Protein AF-A0A9W8QZT2-F1 (afdb_monomer_lite)

Organism: NCBI:txid195108

Foldseek 3Di:
DDDDDQVQQVVQVVCCVVVVDHSQVCCVVQPCVLLVQPFKGLAHDPVCVVVDDFDWDQDPVRDIDTDQDPLVLSVPQDDDPRHDHDGRVDRIDGDPVSVVQVVVCLVVLQARPVNRDRSHHNVRSVVVVDDD

pLDDT: mean 91.74, std 9.32, range [50.22, 98.44]

Structure (mmCIF, N/CA/C/O backbone):
data_AF-A0A9W8QZT2-F1
#
_entry.id   AF-A0A9W8QZT2-F1
#
loop_
_atom_site.group_PDB
_atom_site.id
_atom_site.type_symbol
_atom_site.label_atom_id
_atom_site.label_alt_id
_atom_site.label_comp_id
_atom_site.label_asym_id
_atom_site.label_entity_id
_atom_site.label_seq_id
_atom_site.pdbx_PDB_ins_code
_atom_site.Cartn_x
_atom_site.Cartn_y
_atom_site.Cartn_z
_atom_site.occupancy
_atom_site.B_iso_or_equiv
_atom_site.auth_seq_id
_atom_site.auth_comp_id
_atom_site.auth_asym_id
_atom_site.auth_atom_id
_atom_site.pdbx_PDB_model_num
ATOM 1 N N . MET A 1 1 ? -3.768 -29.218 1.691 1.00 79.50 1 MET A N 1
ATOM 2 C CA . MET A 1 1 ? -2.465 -28.718 1.198 1.00 79.50 1 MET A CA 1
ATOM 3 C C . MET A 1 1 ? -2.634 -27.250 0.845 1.00 79.50 1 MET A C 1
ATOM 5 O O . MET A 1 1 ? -3.655 -26.915 0.261 1.00 79.50 1 MET A O 1
ATOM 9 N N . PHE A 1 2 ? -1.705 -26.385 1.249 1.00 90.31 2 PHE A N 1
ATOM 10 C CA . PHE A 1 2 ? -1.722 -24.957 0.911 1.00 90.31 2 PHE A CA 1
ATOM 11 C C . PHE A 1 2 ? -0.947 -24.707 -0.391 1.00 90.31 2 PHE A C 1
ATOM 13 O O . PHE A 1 2 ? 0.040 -25.395 -0.641 1.00 90.31 2 PHE A O 1
ATOM 20 N N . GLN A 1 3 ? -1.367 -23.715 -1.182 1.00 93.25 3 GLN A N 1
ATOM 21 C CA . GLN A 1 3 ? -0.682 -23.286 -2.402 1.00 93.25 3 GLN A CA 1
ATOM 22 C C . GLN A 1 3 ? -0.689 -21.755 -2.497 1.00 93.25 3 GLN A C 1
ATOM 24 O O . GLN A 1 3 ? -1.746 -21.130 -2.412 1.00 93.25 3 GLN A O 1
ATOM 29 N N . TYR A 1 4 ? 0.484 -21.153 -2.710 1.00 94.69 4 TYR A N 1
ATOM 30 C CA . TYR A 1 4 ? 0.592 -19.729 -3.035 1.00 94.69 4 TYR A CA 1
ATOM 31 C C . TYR A 1 4 ? 0.096 -19.469 -4.466 1.00 94.69 4 TYR A C 1
ATOM 33 O O . TYR A 1 4 ? 0.387 -20.258 -5.372 1.00 94.69 4 TYR A O 1
ATOM 41 N N . GLY A 1 5 ? -0.638 -18.374 -4.679 1.00 94.69 5 GLY A N 1
ATOM 42 C CA . GLY A 1 5 ? -1.217 -18.041 -5.981 1.00 94.69 5 GLY A CA 1
ATOM 43 C C . GLY A 1 5 ? -1.971 -16.710 -6.002 1.00 94.69 5 GLY A C 1
ATOM 44 O O . GLY A 1 5 ? -1.829 -15.884 -5.105 1.00 94.69 5 GLY A O 1
ATOM 45 N N . ILE A 1 6 ? -2.808 -16.527 -7.025 1.00 95.81 6 ILE A N 1
ATOM 46 C CA . ILE A 1 6 ? -3.511 -15.269 -7.355 1.00 95.81 6 ILE A CA 1
ATOM 47 C C . ILE A 1 6 ? -4.731 -14.963 -6.468 1.00 95.81 6 ILE A C 1
ATOM 49 O O . ILE A 1 6 ? -5.574 -14.136 -6.810 1.00 95.81 6 ILE A O 1
ATOM 53 N N . SER A 1 7 ? -4.891 -15.661 -5.342 1.00 96.56 7 SER A N 1
ATOM 54 C CA . SER A 1 7 ? -6.074 -15.523 -4.482 1.00 96.56 7 SER A CA 1
ATOM 55 C C . SER A 1 7 ? -6.240 -14.101 -3.946 1.00 96.56 7 SER A C 1
ATOM 57 O O . SER A 1 7 ? -7.364 -13.613 -3.847 1.00 96.56 7 SER A O 1
ATOM 59 N N . MET A 1 8 ? -5.136 -13.405 -3.667 1.00 96.81 8 MET A N 1
ATOM 60 C CA . MET A 1 8 ? -5.173 -12.016 -3.205 1.00 96.81 8 MET A CA 1
ATOM 61 C C . MET A 1 8 ? -5.706 -11.047 -4.264 1.00 96.81 8 MET A C 1
ATOM 63 O O . MET A 1 8 ? -6.361 -10.071 -3.910 1.00 96.81 8 MET A O 1
ATOM 67 N N . ASP A 1 9 ? -5.516 -11.325 -5.554 1.00 96.38 9 ASP A N 1
ATOM 68 C CA . ASP A 1 9 ? -6.080 -10.487 -6.619 1.00 96.38 9 ASP A CA 1
ATOM 69 C C . ASP A 1 9 ? -7.603 -10.617 -6.676 1.00 96.38 9 ASP A C 1
ATOM 71 O O . ASP A 1 9 ? -8.308 -9.620 -6.823 1.00 96.38 9 ASP A O 1
ATOM 75 N N . TRP A 1 10 ? -8.127 -11.823 -6.435 1.00 97.56 10 TRP A N 1
ATOM 76 C CA . TRP A 1 10 ? -9.565 -12.039 -6.266 1.00 97.56 10 TRP A CA 1
ATOM 77 C C . TRP A 1 10 ? -10.119 -11.340 -5.024 1.00 97.56 10 TRP A C 1
ATOM 79 O O . TRP A 1 10 ? -11.223 -10.799 -5.083 1.00 97.56 10 TRP A O 1
ATOM 89 N N . VAL A 1 11 ? -9.361 -11.287 -3.922 1.00 97.75 11 VAL A N 1
ATOM 90 C CA . VAL A 1 11 ? -9.720 -10.457 -2.758 1.00 97.75 11 VAL A CA 1
ATOM 91 C C . VAL A 1 11 ? -9.802 -8.980 -3.146 1.00 97.75 11 VAL A C 1
ATOM 93 O O . VAL A 1 11 ? -10.765 -8.318 -2.768 1.00 97.75 11 VAL A O 1
ATOM 96 N N . GLY A 1 12 ? -8.869 -8.485 -3.964 1.00 97.31 12 GLY A N 1
ATOM 97 C CA . GLY A 1 12 ? -8.939 -7.140 -4.543 1.00 97.31 12 GLY A CA 1
ATOM 98 C C . GLY A 1 12 ? -10.244 -6.898 -5.308 1.00 97.31 12 GLY A C 1
ATOM 99 O O . GLY A 1 12 ? -10.969 -5.956 -5.001 1.00 97.31 12 GLY A O 1
ATOM 100 N N . VAL A 1 13 ? -10.613 -7.804 -6.219 1.00 97.00 13 VAL A N 1
ATOM 101 C CA . VAL A 1 13 ? -11.880 -7.719 -6.974 1.00 97.00 13 VAL A CA 1
ATOM 102 C C . VAL A 1 13 ? -13.102 -7.733 -6.048 1.00 97.00 13 VAL A C 1
ATOM 104 O O . VAL A 1 13 ? -14.081 -7.026 -6.294 1.00 97.00 13 VAL A O 1
ATOM 107 N N . MET A 1 14 ? -13.079 -8.527 -4.973 1.00 98.25 14 MET A N 1
ATOM 108 C CA . MET A 1 14 ? -14.165 -8.534 -3.987 1.00 98.25 14 MET A CA 1
ATOM 109 C C . MET A 1 14 ? -14.294 -7.184 -3.275 1.00 98.25 14 MET A C 1
ATOM 111 O O . MET A 1 14 ? -15.412 -6.693 -3.126 1.00 98.25 14 MET A O 1
ATOM 115 N N . ILE A 1 15 ? -13.176 -6.560 -2.892 1.00 98.06 15 ILE A N 1
ATOM 116 C CA . ILE A 1 15 ? -13.167 -5.215 -2.295 1.00 98.06 15 ILE A CA 1
ATOM 117 C C . ILE A 1 15 ? -13.797 -4.206 -3.255 1.00 98.06 15 ILE A C 1
ATOM 119 O O . ILE A 1 15 ? -14.666 -3.436 -2.842 1.00 98.06 15 ILE A O 1
ATOM 123 N N . GLU A 1 16 ? -13.416 -4.229 -4.532 1.00 97.19 16 GLU A N 1
ATOM 124 C CA . GLU A 1 16 ? -13.965 -3.307 -5.531 1.00 97.19 16 GLU A CA 1
ATOM 125 C C . GLU A 1 16 ? -15.480 -3.472 -5.680 1.00 97.19 16 GLU A C 1
ATOM 127 O O . GLU A 1 16 ? -16.230 -2.499 -5.617 1.00 97.19 16 GLU A O 1
ATOM 132 N N . ARG A 1 17 ? -15.955 -4.718 -5.794 1.00 97.75 17 ARG A N 1
ATOM 133 C CA . ARG A 1 17 ? -17.386 -5.013 -5.957 1.00 97.75 17 ARG A CA 1
ATOM 134 C C . ARG A 1 17 ? -18.223 -4.635 -4.743 1.00 97.75 17 ARG A C 1
ATOM 136 O O . ARG A 1 17 ? -19.320 -4.116 -4.914 1.00 97.75 17 ARG A O 1
ATOM 143 N N . VAL A 1 18 ? -17.734 -4.911 -3.536 1.00 98.44 18 VAL A N 1
ATOM 144 C CA . VAL A 1 18 ? -18.477 -4.625 -2.299 1.00 98.44 18 VAL A CA 1
ATOM 145 C C . VAL A 1 18 ? -18.468 -3.131 -1.981 1.00 98.44 18 VAL A C 1
ATOM 147 O O . VAL A 1 18 ? -19.458 -2.607 -1.480 1.00 98.44 18 VAL A O 1
ATOM 150 N N . SER A 1 19 ? -17.369 -2.433 -2.271 1.00 97.94 19 SER A N 1
ATOM 151 C CA . SER A 1 19 ? -17.236 -1.007 -1.954 1.00 97.94 19 SER A CA 1
ATOM 152 C C . SER A 1 19 ? -17.739 -0.063 -3.047 1.00 97.94 19 SER A C 1
ATOM 154 O O . SER A 1 19 ? -17.963 1.114 -2.763 1.00 97.94 19 SER A O 1
ATOM 156 N N . GLY A 1 20 ? -17.873 -0.540 -4.289 1.00 97.31 20 GLY A N 1
ATOM 157 C CA . GLY A 1 20 ? -18.178 0.292 -5.456 1.00 97.31 20 GLY A CA 1
ATOM 158 C C . GLY A 1 20 ? -17.052 1.258 -5.847 1.00 97.31 20 GLY A C 1
ATOM 159 O O . GLY A 1 20 ? -17.282 2.164 -6.643 1.00 97.31 20 GLY A O 1
ATOM 160 N N . LYS A 1 21 ? -15.852 1.098 -5.275 1.00 96.19 21 LYS A N 1
ATOM 161 C CA . LYS A 1 21 ? -14.667 1.929 -5.531 1.00 96.19 21 LYS A CA 1
ATOM 162 C C . LYS A 1 21 ? -13.610 1.110 -6.258 1.00 96.19 21 LYS A C 1
ATOM 164 O O . LYS A 1 21 ? -13.535 -0.100 -6.064 1.00 96.19 21 LYS A O 1
ATOM 169 N N . SER A 1 22 ? -12.753 1.769 -7.035 1.00 94.06 22 SER A N 1
ATOM 170 C CA . SER A 1 22 ? -11.538 1.108 -7.527 1.00 94.06 22 SER A CA 1
ATOM 171 C C . SER A 1 22 ? -10.625 0.713 -6.360 1.00 94.06 22 SER A C 1
ATOM 173 O O . SER A 1 22 ? -10.661 1.335 -5.292 1.00 94.06 22 SER A O 1
ATOM 175 N N . LEU A 1 23 ? -9.776 -0.299 -6.550 1.00 95.12 23 LEU A N 1
ATOM 176 C CA . LEU A 1 23 ? -8.863 -0.749 -5.495 1.00 95.12 23 LEU A CA 1
ATOM 177 C C . LEU A 1 23 ? -7.884 0.362 -5.071 1.00 95.12 23 LEU A C 1
ATOM 179 O O . LEU A 1 23 ? -7.620 0.520 -3.879 1.00 95.12 23 LEU A O 1
ATOM 183 N N . ASP A 1 24 ? -7.422 1.175 -6.030 1.00 93.19 24 ASP A N 1
ATOM 184 C CA . ASP A 1 24 ? -6.615 2.386 -5.808 1.00 93.19 24 ASP A CA 1
ATOM 185 C C . ASP A 1 24 ? -7.318 3.361 -4.852 1.00 93.19 24 ASP A C 1
ATOM 187 O O . ASP A 1 24 ? -6.785 3.724 -3.802 1.00 93.19 24 ASP A O 1
ATOM 191 N N . GLU A 1 25 ? -8.567 3.724 -5.152 1.00 95.06 25 GLU A N 1
ATOM 192 C CA . GLU A 1 25 ? -9.358 4.627 -4.312 1.00 95.06 25 GLU A CA 1
ATOM 193 C C . GLU A 1 25 ? -9.676 4.028 -2.945 1.00 95.06 25 GLU A C 1
ATOM 195 O O . GLU A 1 25 ? -9.675 4.746 -1.941 1.00 95.06 25 GLU A O 1
ATOM 200 N N . TYR A 1 26 ? -9.968 2.729 -2.877 1.00 97.38 26 TYR A N 1
ATOM 201 C CA . TYR A 1 26 ? -10.243 2.076 -1.607 1.00 97.38 26 TYR A CA 1
ATOM 202 C C . TYR A 1 26 ? -9.001 2.093 -0.714 1.00 97.38 26 TYR A C 1
ATOM 204 O O . TYR A 1 26 ? -9.094 2.503 0.442 1.00 97.38 26 TYR A O 1
ATOM 212 N N . PHE A 1 27 ? -7.839 1.696 -1.236 1.00 97.00 27 PHE A N 1
ATOM 213 C CA . PHE A 1 27 ? -6.599 1.640 -0.461 1.00 97.00 27 PHE A CA 1
ATOM 214 C C . PHE A 1 27 ? -6.148 3.043 -0.054 1.00 97.00 27 PHE A C 1
ATOM 216 O O . PHE A 1 27 ? -5.802 3.265 1.107 1.00 97.00 27 PHE A O 1
ATOM 223 N N . LYS A 1 28 ? -6.244 4.017 -0.966 1.00 96.19 28 LYS A N 1
ATOM 224 C CA . LYS A 1 28 ? -5.930 5.416 -0.672 1.00 96.19 28 LYS A CA 1
ATOM 225 C C . LYS A 1 28 ? -6.771 5.955 0.484 1.00 96.19 28 LYS A C 1
ATOM 227 O O . LYS A 1 28 ? -6.205 6.461 1.447 1.00 96.19 28 LYS A O 1
ATOM 232 N N . ASN A 1 29 ? -8.093 5.810 0.414 1.00 97.38 29 ASN A N 1
ATOM 233 C CA . ASN A 1 29 ? -9.005 6.417 1.386 1.00 97.38 29 ASN A CA 1
ATOM 234 C C . ASN A 1 29 ? -9.051 5.669 2.723 1.00 97.38 29 ASN A C 1
ATOM 236 O O . ASN A 1 29 ? -9.241 6.291 3.764 1.00 97.38 29 ASN A O 1
ATOM 240 N N . ASN A 1 30 ? -8.919 4.340 2.701 1.00 97.19 30 ASN A N 1
ATOM 241 C CA . ASN A 1 30 ? -9.150 3.512 3.885 1.00 97.19 30 ASN A CA 1
ATOM 242 C C . ASN A 1 30 ? -7.868 2.992 4.532 1.00 97.19 30 ASN A C 1
ATOM 244 O O . ASN A 1 30 ? -7.963 2.433 5.613 1.00 97.19 30 ASN A O 1
ATOM 248 N N . VAL A 1 31 ? -6.698 3.128 3.897 1.00 96.50 31 VAL A N 1
ATOM 249 C CA . VAL A 1 31 ? -5.424 2.626 4.440 1.00 96.50 31 VAL A CA 1
ATOM 250 C C . VAL A 1 31 ? -4.349 3.703 4.381 1.00 96.50 31 VAL A C 1
ATOM 252 O O . VAL A 1 31 ? -3.824 4.100 5.415 1.00 96.50 31 VAL A O 1
ATOM 255 N N . PHE A 1 32 ? -4.028 4.218 3.195 1.00 96.69 32 PHE A N 1
ATOM 256 C CA . PHE A 1 32 ? -2.844 5.061 3.028 1.00 96.69 32 PHE A CA 1
ATOM 257 C C . PHE A 1 32 ? -3.024 6.463 3.614 1.00 96.69 32 PHE A C 1
ATOM 259 O O . PHE A 1 32 ? -2.200 6.893 4.417 1.00 96.69 32 PHE A O 1
ATOM 266 N N . GLN A 1 33 ? -4.110 7.167 3.279 1.00 96.44 33 GLN A N 1
ATOM 267 C CA . GLN A 1 33 ? -4.367 8.512 3.804 1.00 96.44 33 GLN A CA 1
ATOM 268 C C . GLN A 1 33 ? -4.572 8.545 5.324 1.00 96.44 33 GLN A C 1
ATOM 270 O O . GLN A 1 33 ? -3.938 9.391 5.954 1.00 96.44 33 GLN A O 1
ATOM 275 N N . PRO A 1 34 ? -5.364 7.643 5.946 1.00 96.50 34 PRO A N 1
ATOM 276 C CA . PRO A 1 34 ? -5.500 7.619 7.404 1.00 96.50 34 PRO A CA 1
ATOM 277 C C . PRO A 1 34 ? -4.162 7.442 8.126 1.00 96.50 34 PRO A C 1
ATOM 279 O O . PRO A 1 34 ? -3.955 8.004 9.196 1.00 96.50 34 PRO A O 1
ATOM 282 N N . LEU A 1 35 ? -3.233 6.698 7.524 1.00 96.69 35 LEU A N 1
ATOM 283 C CA . LEU A 1 35 ? -1.896 6.490 8.070 1.00 96.69 35 LEU A CA 1
ATOM 284 C C . LEU A 1 35 ? -0.891 7.562 7.634 1.00 96.69 35 LEU A C 1
ATOM 286 O O . LEU A 1 35 ? 0.259 7.523 8.060 1.00 96.69 35 LEU A O 1
ATOM 290 N N . GLY A 1 36 ? -1.273 8.524 6.792 1.00 95.12 36 GLY A N 1
ATOM 291 C CA . GLY A 1 36 ? -0.358 9.517 6.226 1.00 95.12 36 GLY A CA 1
ATOM 292 C C . GLY A 1 36 ? 0.758 8.899 5.373 1.00 95.12 36 GLY A C 1
ATOM 293 O O . GLY A 1 36 ? 1.891 9.374 5.408 1.00 95.12 36 GLY A O 1
ATOM 294 N N . MET A 1 37 ? 0.470 7.801 4.673 1.00 95.81 37 MET A N 1
ATOM 295 C CA . MET A 1 37 ? 1.375 7.130 3.736 1.00 95.81 37 MET A CA 1
ATOM 296 C C . MET A 1 37 ? 1.210 7.741 2.340 1.00 95.81 37 MET A C 1
ATOM 298 O O . MET A 1 37 ? 0.443 7.250 1.516 1.00 95.81 37 MET A O 1
ATOM 302 N N . ASN A 1 38 ? 1.890 8.858 2.086 1.00 94.06 38 ASN A N 1
ATOM 303 C CA . ASN A 1 38 ? 1.672 9.659 0.877 1.00 94.06 38 ASN A CA 1
ATOM 304 C C . ASN A 1 38 ? 2.472 9.167 -0.334 1.00 94.06 38 ASN A C 1
ATOM 306 O O . ASN A 1 38 ? 2.204 9.593 -1.456 1.00 94.06 38 ASN A O 1
ATOM 310 N N . SER A 1 39 ? 3.466 8.300 -0.123 1.00 94.88 39 SER A N 1
ATOM 311 C CA . SER A 1 39 ? 4.266 7.738 -1.213 1.00 94.88 39 SER A CA 1
ATOM 312 C C . SER A 1 39 ? 3.677 6.457 -1.797 1.00 94.88 39 SER A C 1
ATOM 314 O O . SER A 1 39 ? 4.065 6.077 -2.903 1.00 94.88 39 SER A O 1
ATOM 316 N N . VAL A 1 40 ? 2.779 5.780 -1.068 1.00 95.56 40 VAL A N 1
ATOM 317 C CA . VAL A 1 40 ? 2.235 4.490 -1.502 1.00 95.56 40 VAL A CA 1
ATOM 318 C C . VAL A 1 40 ? 1.122 4.676 -2.528 1.00 95.56 40 VAL A C 1
ATOM 320 O O . VAL A 1 40 ? 0.124 5.344 -2.268 1.00 95.56 40 VAL A O 1
ATOM 323 N N . THR A 1 41 ? 1.298 4.086 -3.711 1.00 93.00 41 THR A N 1
ATOM 324 C CA . THR A 1 41 ? 0.375 4.246 -4.844 1.00 93.00 41 THR A CA 1
ATOM 325 C C . THR A 1 41 ? 0.518 3.106 -5.852 1.00 93.00 41 THR A C 1
ATOM 327 O O . THR A 1 41 ? 1.600 2.541 -6.011 1.00 93.00 41 THR A O 1
ATOM 330 N N . PHE A 1 42 ? -0.553 2.798 -6.586 1.00 92.88 42 PHE A N 1
ATOM 331 C CA . PHE A 1 42 ? -0.487 1.951 -7.785 1.00 92.88 42 PHE A CA 1
ATOM 3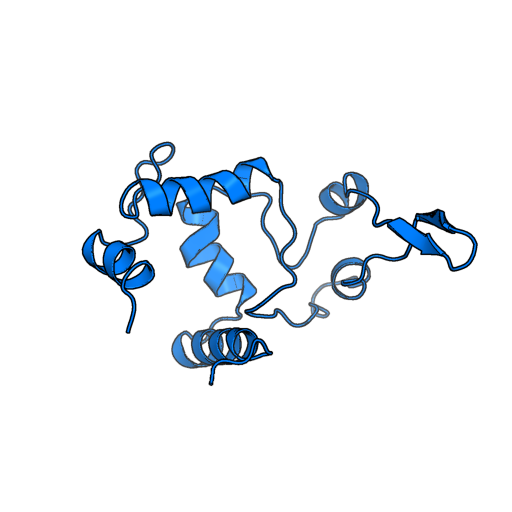32 C C . PHE A 1 42 ? -0.005 2.719 -9.025 1.00 92.88 42 PHE A C 1
ATOM 334 O O . PHE A 1 42 ? 0.426 2.118 -10.007 1.00 92.88 42 PHE A O 1
ATOM 341 N N . HIS A 1 43 ? -0.061 4.052 -8.984 1.00 91.06 43 HIS A N 1
ATOM 342 C CA . HIS A 1 43 ? 0.244 4.949 -10.096 1.00 91.06 43 HIS A CA 1
ATOM 343 C C . HIS A 1 43 ? 1.258 6.009 -9.641 1.00 91.06 43 HIS A C 1
ATOM 345 O O . HIS A 1 43 ? 0.858 7.052 -9.114 1.00 91.06 43 HIS A O 1
ATOM 351 N N . PRO A 1 44 ? 2.572 5.743 -9.764 1.00 91.19 44 PRO A N 1
ATOM 352 C CA . PRO A 1 44 ? 3.601 6.679 -9.322 1.00 91.19 44 PRO A CA 1
ATOM 353 C C . PRO A 1 44 ? 3.622 7.944 -10.193 1.00 91.19 44 PRO A C 1
ATOM 355 O O . PRO A 1 44 ? 3.455 7.871 -11.411 1.00 91.19 44 PRO A O 1
ATOM 358 N N . SER A 1 45 ? 3.859 9.100 -9.564 1.00 90.19 45 SER A N 1
ATOM 359 C CA . SER A 1 45 ? 4.086 10.379 -10.252 1.00 90.19 45 SER A CA 1
ATOM 360 C C . SER A 1 45 ? 5.422 10.388 -11.002 1.00 90.19 45 SER A C 1
ATOM 362 O O . SER A 1 45 ? 6.297 9.570 -10.722 1.00 90.19 45 SER A O 1
ATOM 364 N N . GLU A 1 46 ? 5.628 11.346 -11.909 1.00 90.06 46 GLU A N 1
ATOM 365 C CA . GLU A 1 46 ? 6.915 11.504 -12.608 1.00 90.06 46 GLU A CA 1
ATOM 366 C C . GLU A 1 46 ? 8.088 11.716 -11.634 1.00 90.06 46 GLU A C 1
ATOM 368 O O . GLU A 1 46 ? 9.157 11.140 -11.818 1.00 90.06 46 GLU A O 1
ATOM 373 N N . GLU A 1 47 ? 7.875 12.450 -10.538 1.00 91.88 47 GLU A N 1
ATOM 374 C CA . GLU A 1 47 ? 8.876 12.610 -9.476 1.00 91.88 47 GLU A CA 1
ATOM 375 C C . GLU A 1 47 ? 9.209 11.272 -8.793 1.00 91.88 47 GLU A C 1
ATOM 377 O O . GLU A 1 47 ? 10.379 10.958 -8.559 1.00 91.88 47 GLU A O 1
ATOM 382 N N . ALA A 1 48 ? 8.196 10.450 -8.497 1.00 92.56 48 ALA A N 1
ATOM 383 C CA . ALA A 1 48 ? 8.406 9.129 -7.912 1.00 92.56 48 ALA A CA 1
ATOM 384 C C . ALA A 1 48 ? 9.116 8.180 -8.892 1.00 92.56 48 ALA A C 1
ATOM 386 O O . ALA A 1 48 ? 9.974 7.407 -8.471 1.00 92.56 48 ALA A O 1
ATOM 387 N N . LYS A 1 49 ? 8.805 8.266 -10.195 1.00 91.56 49 LYS A N 1
ATOM 388 C CA . LYS A 1 49 ? 9.500 7.522 -11.258 1.00 91.56 49 LYS A CA 1
ATOM 389 C C . LYS A 1 49 ? 10.973 7.931 -11.354 1.00 91.56 49 LYS A C 1
ATOM 391 O O . LYS A 1 49 ? 11.827 7.056 -11.442 1.00 91.56 49 LYS A O 1
ATOM 396 N N . ALA A 1 50 ? 11.279 9.227 -11.266 1.00 92.31 50 ALA A N 1
ATOM 397 C CA . ALA A 1 50 ? 12.652 9.738 -11.313 1.00 92.31 50 ALA A CA 1
ATOM 398 C C . ALA A 1 50 ? 13.516 9.293 -10.116 1.00 92.31 50 ALA A C 1
ATOM 400 O O . ALA A 1 50 ? 14.730 9.167 -10.250 1.00 92.31 50 ALA A O 1
ATOM 401 N N . ASN A 1 51 ? 12.898 9.022 -8.962 1.00 93.38 51 ASN A N 1
ATOM 402 C CA . ASN A 1 51 ? 13.571 8.549 -7.746 1.00 93.38 51 ASN A CA 1
ATOM 403 C C . ASN A 1 51 ? 13.443 7.027 -7.526 1.00 93.38 51 ASN A C 1
ATOM 405 O O . ASN A 1 51 ? 13.740 6.524 -6.439 1.00 93.38 51 ASN A O 1
ATOM 409 N N . MET A 1 52 ? 12.956 6.283 -8.522 1.00 93.69 52 MET A N 1
ATOM 410 C CA . MET A 1 52 ? 12.682 4.855 -8.392 1.00 93.69 52 MET A CA 1
ATOM 411 C C . MET A 1 52 ? 13.973 4.032 -8.400 1.00 93.69 52 MET A C 1
ATOM 413 O O . MET A 1 52 ? 14.861 4.237 -9.225 1.00 93.69 52 MET A O 1
ATOM 417 N N . ALA A 1 53 ? 14.059 3.049 -7.503 1.00 93.88 53 ALA A N 1
ATOM 418 C CA . ALA A 1 53 ? 15.164 2.100 -7.509 1.00 93.88 53 ALA A CA 1
ATOM 419 C C . ALA A 1 53 ? 15.133 1.221 -8.773 1.00 93.88 53 ALA A C 1
ATOM 421 O O . ALA A 1 53 ? 14.084 0.701 -9.158 1.00 93.88 53 ALA A O 1
ATOM 422 N N . TYR A 1 54 ? 16.299 1.007 -9.386 1.00 92.38 54 TYR A N 1
ATOM 423 C CA . TYR A 1 54 ? 16.425 0.130 -10.5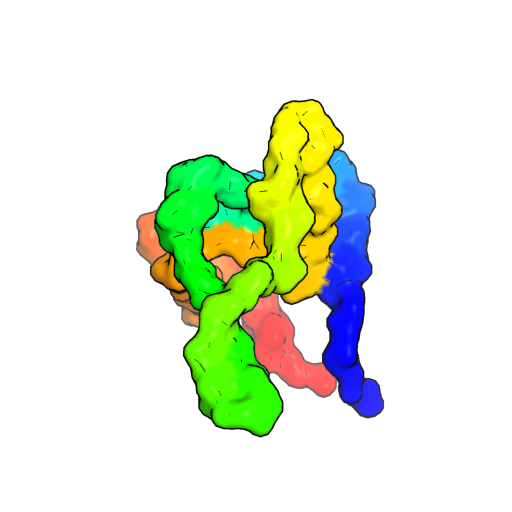47 1.00 92.38 54 TYR A CA 1
ATOM 424 C C . TYR A 1 54 ? 16.265 -1.344 -10.170 1.00 92.38 54 TYR A C 1
ATOM 426 O O . TYR A 1 54 ? 16.877 -1.836 -9.216 1.00 92.38 54 TYR A O 1
ATOM 434 N N . MET A 1 55 ? 15.513 -2.082 -10.986 1.00 93.44 55 MET A N 1
ATOM 435 C CA . MET A 1 55 ? 15.520 -3.539 -10.929 1.00 93.44 55 MET A CA 1
ATOM 436 C C . MET A 1 55 ? 16.762 -4.071 -11.631 1.00 93.44 55 MET A C 1
ATOM 438 O O . MET A 1 55 ? 17.168 -3.567 -12.677 1.00 93.44 55 MET A O 1
ATOM 442 N N . HIS A 1 56 ? 17.347 -5.115 -11.056 1.00 94.06 56 HIS A N 1
ATOM 443 C CA . HIS A 1 56 ? 18.490 -5.799 -11.632 1.00 94.06 56 HIS A CA 1
ATOM 444 C C . HIS A 1 56 ? 18.173 -7.280 -11.789 1.00 94.06 56 HIS A C 1
ATOM 446 O O . HIS A 1 56 ? 17.489 -7.872 -10.952 1.00 94.06 56 HIS A O 1
ATOM 452 N N . ARG A 1 57 ? 18.691 -7.889 -12.852 1.00 93.56 57 ARG A N 1
ATOM 453 C CA . ARG A 1 57 ? 18.573 -9.324 -13.096 1.00 93.56 57 ARG A CA 1
ATOM 454 C C . ARG A 1 57 ? 19.956 -9.908 -13.326 1.00 93.56 57 ARG A C 1
ATOM 456 O O . ARG A 1 57 ? 20.782 -9.311 -14.013 1.00 93.56 57 ARG A O 1
ATOM 463 N N . ARG A 1 58 ? 20.190 -11.084 -12.743 1.00 94.25 58 ARG A N 1
ATOM 464 C CA . ARG A 1 58 ? 21.377 -11.882 -13.040 1.00 94.25 58 ARG A CA 1
ATOM 465 C C . ARG A 1 58 ? 21.183 -12.585 -14.380 1.00 94.25 58 ARG A C 1
ATOM 467 O O . ARG A 1 58 ? 20.178 -13.275 -14.572 1.00 94.25 58 ARG A O 1
ATOM 474 N N . SER A 1 59 ? 22.110 -12.378 -15.300 1.00 89.44 59 SER A N 1
ATOM 475 C CA . SER A 1 59 ? 22.159 -13.067 -16.588 1.00 89.44 59 SER A CA 1
ATOM 476 C C . SER A 1 59 ? 22.757 -14.471 -16.449 1.00 89.44 59 SER A C 1
ATOM 478 O O . SER A 1 59 ? 23.274 -14.850 -15.398 1.00 89.44 59 SER A O 1
ATOM 480 N N . ALA A 1 60 ? 22.667 -15.264 -17.520 1.00 92.38 60 ALA A N 1
ATOM 481 C CA . ALA A 1 60 ? 23.225 -16.617 -17.561 1.00 92.38 60 ALA A CA 1
ATOM 482 C C . ALA A 1 60 ? 24.760 -16.643 -17.427 1.00 92.38 60 ALA A C 1
ATOM 484 O O . ALA A 1 60 ? 25.303 -17.633 -16.957 1.00 92.38 60 ALA A O 1
ATOM 485 N N . ASP A 1 61 ? 25.450 -15.555 -17.788 1.00 93.44 61 ASP A N 1
ATOM 486 C CA . ASP A 1 61 ? 26.894 -15.363 -17.587 1.00 93.44 61 ASP A CA 1
ATOM 487 C C . ASP A 1 61 ? 27.231 -14.765 -16.203 1.00 93.44 61 ASP A C 1
ATOM 489 O O . ASP A 1 61 ? 28.279 -14.153 -16.023 1.00 93.44 61 ASP A O 1
ATOM 493 N N . GLU A 1 62 ? 26.320 -14.912 -15.234 1.00 91.75 62 GLU A N 1
ATOM 494 C CA . GLU A 1 62 ? 26.425 -14.494 -13.828 1.00 91.75 62 GLU A CA 1
ATOM 495 C C . GLU A 1 62 ? 26.579 -12.992 -13.563 1.00 91.75 62 GLU A C 1
ATOM 497 O O . GLU A 1 62 ? 26.663 -12.577 -12.402 1.00 91.75 62 GLU A O 1
ATOM 502 N N . LYS A 1 63 ? 26.533 -12.147 -14.591 1.00 94.75 63 LYS A N 1
ATOM 503 C CA . LYS A 1 63 ? 26.608 -10.694 -14.426 1.00 94.75 63 LYS A CA 1
ATOM 504 C C . LYS A 1 63 ? 25.283 -10.116 -13.947 1.00 94.75 63 LYS A C 1
ATOM 506 O O . LYS A 1 63 ? 24.203 -10.629 -14.235 1.00 94.75 63 LYS A O 1
ATOM 511 N N . LEU A 1 64 ? 25.371 -9.024 -13.195 1.00 95.31 64 LEU A N 1
ATOM 512 C CA . LEU A 1 64 ? 24.214 -8.251 -12.765 1.00 95.31 64 LEU A CA 1
ATOM 513 C C . LEU A 1 64 ? 24.061 -7.043 -13.691 1.00 95.31 64 LEU A C 1
ATOM 515 O O . LEU A 1 64 ? 24.991 -6.252 -13.823 1.00 95.31 64 LEU A O 1
ATOM 519 N N . ALA A 1 65 ? 22.895 -6.896 -14.311 1.00 93.69 65 ALA A N 1
ATOM 520 C CA . ALA A 1 65 ? 22.569 -5.743 -15.143 1.00 93.69 65 ALA A CA 1
ATOM 521 C C . ALA A 1 65 ? 21.190 -5.194 -14.775 1.00 93.69 65 ALA A C 1
ATOM 523 O O . ALA A 1 65 ? 20.336 -5.928 -14.263 1.00 93.69 65 ALA A O 1
ATOM 524 N N . THR A 1 66 ? 20.978 -3.904 -15.032 1.0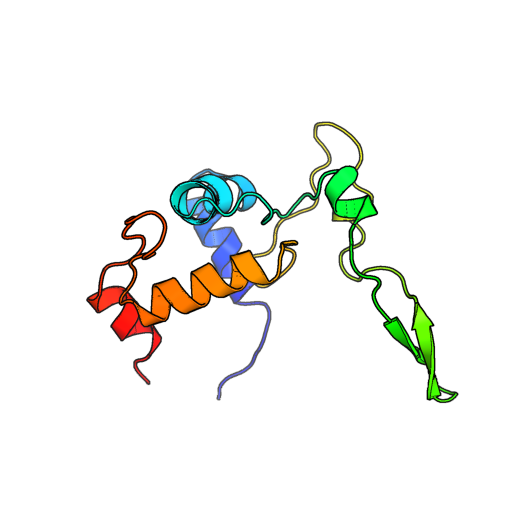0 93.25 66 THR A N 1
ATOM 525 C CA . THR A 1 66 ? 19.656 -3.289 -14.916 1.00 93.25 66 THR A CA 1
ATOM 526 C C . THR A 1 66 ? 18.685 -3.935 -15.903 1.00 93.25 66 THR A C 1
ATOM 528 O O . THR A 1 66 ? 19.063 -4.407 -16.976 1.00 93.25 66 THR A O 1
ATOM 531 N N . THR A 1 67 ? 17.415 -3.995 -15.524 1.00 91.62 67 THR A N 1
ATOM 532 C CA . THR A 1 67 ? 16.343 -4.539 -16.356 1.00 91.62 67 THR A CA 1
ATOM 533 C C . THR A 1 67 ? 15.090 -3.684 -16.219 1.00 91.62 67 THR A C 1
ATOM 535 O O . THR A 1 67 ? 14.957 -2.912 -15.265 1.00 91.62 67 THR A O 1
ATOM 538 N N . ASP A 1 68 ? 14.169 -3.827 -17.169 1.00 89.00 68 ASP A N 1
ATOM 539 C CA . ASP A 1 68 ? 12.864 -3.184 -17.093 1.00 89.00 68 ASP A CA 1
ATOM 540 C C . ASP A 1 68 ? 12.136 -3.601 -15.812 1.00 89.00 68 ASP A C 1
ATOM 542 O O . ASP A 1 68 ? 12.166 -4.759 -15.387 1.00 89.00 68 ASP A O 1
ATOM 546 N N . HIS A 1 69 ? 11.432 -2.648 -15.209 1.00 89.75 69 HIS A N 1
ATOM 547 C CA . HIS A 1 69 ? 10.622 -2.932 -14.038 1.0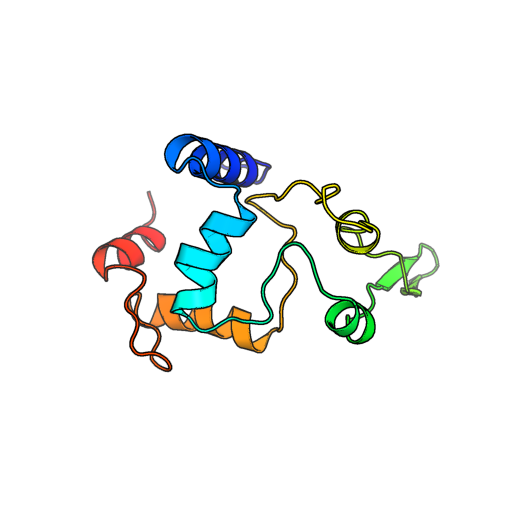0 89.75 69 HIS A CA 1
ATOM 548 C C . HIS A 1 69 ? 9.486 -3.904 -14.397 1.00 89.75 69 HIS A C 1
ATOM 550 O O . HIS A 1 69 ? 8.753 -3.670 -15.360 1.00 89.75 69 HIS A O 1
ATOM 556 N N . PHE A 1 70 ? 9.281 -4.964 -13.604 1.00 85.44 70 PHE A N 1
ATOM 557 C CA . PHE A 1 70 ? 8.250 -5.976 -13.891 1.00 85.44 70 PHE A CA 1
ATOM 558 C C . PHE A 1 70 ? 6.837 -5.375 -13.985 1.00 85.44 70 PHE A C 1
ATOM 560 O O . PHE A 1 70 ? 6.034 -5.786 -14.819 1.00 85.44 70 PHE A O 1
ATOM 567 N N . TYR A 1 71 ? 6.551 -4.332 -13.199 1.00 86.12 71 TYR A N 1
ATOM 568 C CA . TYR A 1 71 ? 5.316 -3.546 -13.300 1.00 86.12 71 TYR A CA 1
ATOM 569 C C . TYR A 1 71 ? 5.482 -2.365 -14.256 1.00 86.12 71 TYR A C 1
ATOM 571 O O . TYR A 1 71 ? 5.371 -1.212 -13.854 1.00 86.12 71 TYR A O 1
ATOM 579 N N . ARG A 1 72 ? 5.778 -2.645 -15.528 1.00 84.38 72 ARG A N 1
ATOM 580 C CA . ARG A 1 72 ? 6.049 -1.608 -16.537 1.00 84.38 72 ARG A CA 1
ATOM 581 C C . ARG A 1 72 ? 4.804 -0.798 -16.908 1.00 84.38 72 ARG A C 1
ATOM 583 O O . ARG A 1 72 ? 4.895 0.401 -17.142 1.00 84.38 72 ARG A O 1
ATOM 590 N N . ARG A 1 73 ? 3.625 -1.429 -16.938 1.00 84.12 73 ARG A N 1
ATOM 591 C CA . ARG A 1 73 ? 2.376 -0.787 -17.390 1.00 84.12 73 ARG A CA 1
ATOM 592 C C . ARG A 1 73 ? 1.982 0.439 -16.545 1.00 84.12 73 ARG A C 1
ATOM 594 O O . ARG A 1 73 ? 1.729 1.469 -17.157 1.00 84.12 73 ARG A O 1
ATOM 601 N N . PRO A 1 74 ? 1.992 0.403 -15.196 1.00 84.12 74 PRO A N 1
ATOM 602 C CA . PRO A 1 74 ? 1.795 1.610 -14.385 1.00 84.12 74 PRO A CA 1
ATOM 603 C C . PRO A 1 74 ? 2.845 2.710 -14.596 1.00 84.12 74 PRO A C 1
ATOM 605 O O . PRO A 1 74 ? 2.546 3.879 -14.382 1.00 84.12 74 PRO A O 1
ATOM 608 N N . LEU A 1 75 ? 4.065 2.354 -15.013 1.00 86.25 75 LEU A N 1
ATOM 609 C CA . LEU A 1 75 ? 5.150 3.316 -15.245 1.00 86.25 75 LEU A CA 1
ATOM 610 C C . LEU A 1 75 ? 5.036 4.011 -16.604 1.00 86.25 75 LEU A C 1
ATOM 612 O O . LEU A 1 75 ? 5.402 5.178 -16.724 1.00 86.25 75 LEU A O 1
ATOM 616 N N . LEU A 1 76 ? 4.510 3.301 -17.603 1.00 81.00 76 LEU A N 1
ATOM 617 C CA . LEU A 1 76 ? 4.280 3.807 -18.957 1.00 81.00 76 LEU A CA 1
ATOM 618 C C . LEU A 1 76 ? 2.886 4.399 -19.172 1.00 81.00 76 LEU A C 1
ATOM 620 O O . LEU A 1 76 ? 2.642 4.995 -20.216 1.00 81.00 76 LEU A O 1
ATOM 624 N N . ALA A 1 77 ? 1.950 4.180 -18.251 1.00 67.00 77 ALA A N 1
ATOM 625 C CA . ALA A 1 77 ? 0.616 4.755 -18.330 1.00 67.00 77 ALA A CA 1
ATOM 626 C C . ALA A 1 77 ? 0.720 6.291 -18.343 1.00 67.00 77 ALA A C 1
ATOM 628 O O . ALA A 1 77 ? 1.066 6.904 -17.333 1.00 67.00 77 ALA A O 1
ATOM 629 N N . TYR A 1 78 ? 0.440 6.890 -19.503 1.00 53.84 78 TYR A N 1
ATOM 630 C CA . TYR A 1 78 ? 0.366 8.333 -19.717 1.00 53.84 78 TYR A CA 1
ATOM 631 C C . TYR A 1 78 ? -1.095 8.740 -19.954 1.00 53.84 78 TYR A C 1
ATOM 633 O O . TYR A 1 78 ? -1.771 8.150 -20.798 1.00 53.84 78 TYR A O 1
ATOM 641 N N . GLY A 1 79 ? -1.553 9.770 -19.236 1.00 52.78 79 GLY A N 1
ATOM 642 C CA . GLY A 1 79 ? -2.819 10.470 -19.489 1.00 52.78 79 GLY A CA 1
ATOM 643 C C . GLY A 1 79 ? -3.994 10.105 -18.571 1.00 52.78 79 GLY A C 1
ATOM 644 O O . GLY A 1 79 ? -4.051 9.027 -17.975 1.00 52.78 79 GLY A O 1
ATOM 645 N N . GLU A 1 80 ? -4.951 11.032 -18.466 1.00 50.22 80 GLU A N 1
ATOM 646 C CA . GLU A 1 80 ? -6.232 10.811 -17.786 1.00 50.22 80 GLU A CA 1
ATOM 647 C C . GLU A 1 80 ? -7.026 9.710 -18.511 1.00 50.22 80 GLU A C 1
ATOM 649 O O . GLU A 1 80 ? -7.259 9.781 -19.714 1.00 50.22 80 GLU A O 1
ATOM 654 N N . GLY A 1 81 ? -7.412 8.658 -17.780 1.00 56.81 81 GLY A N 1
ATOM 655 C CA . GLY A 1 81 ? -8.240 7.556 -18.292 1.00 56.81 81 GLY A CA 1
ATOM 656 C C . GLY A 1 81 ? -7.506 6.251 -18.625 1.00 56.81 81 GLY A C 1
ATOM 657 O O . GLY A 1 81 ? -8.165 5.225 -18.766 1.00 56.81 81 GLY A O 1
ATOM 658 N N . ASN A 1 82 ? -6.167 6.227 -18.672 1.00 60.28 82 ASN A N 1
ATOM 659 C CA . ASN A 1 82 ? -5.390 5.004 -18.941 1.00 60.28 82 ASN A CA 1
ATOM 660 C C . ASN A 1 82 ? -4.666 4.485 -17.688 1.00 60.28 82 ASN A C 1
ATOM 662 O O . ASN A 1 82 ? -3.454 4.269 -17.688 1.00 60.28 82 ASN A O 1
ATOM 666 N N . LYS A 1 83 ? -5.402 4.304 -16.586 1.00 69.81 83 LYS A N 1
ATOM 667 C CA . LYS A 1 83 ? -4.842 3.684 -15.379 1.00 69.81 83 LYS A CA 1
ATOM 668 C C . LYS A 1 83 ? -4.599 2.194 -15.628 1.00 69.81 83 LYS A C 1
ATOM 670 O O . LYS A 1 83 ? -5.466 1.475 -16.122 1.00 69.81 83 LYS A O 1
ATOM 675 N N . ALA A 1 84 ? -3.405 1.721 -15.277 1.00 79.38 84 ALA A N 1
ATOM 676 C CA . ALA A 1 84 ? -3.133 0.289 -15.233 1.00 79.38 84 ALA A CA 1
ATOM 677 C C . ALA A 1 84 ? -4.085 -0.403 -14.231 1.00 79.38 84 ALA A C 1
ATOM 679 O O . ALA A 1 84 ? -4.433 0.202 -13.218 1.00 79.38 84 ALA A O 1
ATOM 680 N N . PRO A 1 85 ? -4.504 -1.655 -14.473 1.00 82.44 85 PRO A N 1
ATOM 681 C CA . PRO A 1 85 ? -5.291 -2.387 -13.488 1.00 82.44 85 PRO A CA 1
ATOM 682 C C . PRO A 1 85 ? -4.502 -2.538 -12.180 1.00 82.44 85 PRO A C 1
ATOM 684 O O . PRO A 1 85 ? -3.296 -2.799 -12.204 1.00 82.44 85 PRO A O 1
ATOM 687 N N . CYS A 1 86 ? -5.193 -2.369 -11.055 1.00 91.62 86 CYS A N 1
ATOM 688 C CA . CYS A 1 86 ? -4.648 -2.600 -9.721 1.00 91.62 86 CYS A CA 1
ATOM 689 C C . CYS A 1 86 ? -4.826 -4.072 -9.337 1.00 91.62 86 CYS A C 1
ATOM 691 O O . CYS A 1 86 ? -5.776 -4.721 -9.771 1.00 91.62 86 CYS A O 1
ATOM 693 N N . ALA A 1 87 ? -3.910 -4.598 -8.530 1.00 92.94 87 ALA A N 1
ATOM 694 C CA . ALA A 1 87 ? -3.907 -5.992 -8.106 1.00 92.94 87 ALA A CA 1
ATOM 695 C C . ALA A 1 87 ? -3.874 -6.068 -6.576 1.00 92.94 87 ALA A C 1
ATOM 697 O O . ALA A 1 87 ? -3.289 -5.214 -5.912 1.00 92.94 87 ALA A O 1
ATOM 698 N N . GLY A 1 88 ? -4.532 -7.077 -6.007 1.00 94.81 88 GLY A N 1
ATOM 699 C CA . GLY A 1 88 ? -4.624 -7.235 -4.555 1.00 94.81 88 GLY A CA 1
ATOM 700 C C . GLY A 1 88 ? -3.380 -7.880 -3.945 1.00 94.81 88 GLY A C 1
ATOM 701 O O . GLY A 1 88 ? -3.086 -7.657 -2.773 1.00 94.81 88 GLY A O 1
ATOM 702 N N . GLY A 1 89 ? -2.633 -8.663 -4.728 1.00 94.50 89 GLY A N 1
ATOM 703 C CA . GLY A 1 89 ? -1.403 -9.320 -4.290 1.00 94.50 89 GLY A CA 1
ATOM 704 C C . GLY A 1 89 ? -0.117 -8.544 -4.574 1.00 94.50 89 GLY A C 1
ATOM 705 O O . GLY A 1 89 ? 0.930 -8.910 -4.041 1.00 94.50 89 GLY A O 1
ATOM 706 N N . HIS A 1 90 ? -0.153 -7.509 -5.421 1.00 92.69 90 HIS A N 1
ATOM 707 C CA . HIS A 1 90 ? 1.052 -6.818 -5.886 1.00 92.69 90 HIS A CA 1
ATOM 708 C C . HIS A 1 90 ? 0.775 -5.450 -6.541 1.00 92.69 90 HIS A C 1
ATOM 710 O O . HIS A 1 90 ? -0.365 -5.056 -6.741 1.00 92.69 90 HIS A O 1
ATOM 716 N N . GLY A 1 91 ? 1.831 -4.743 -6.966 1.00 91.25 91 GLY A N 1
ATOM 717 C CA . GLY A 1 91 ? 1.725 -3.585 -7.869 1.00 91.25 91 GLY A CA 1
ATOM 718 C C . GLY A 1 91 ? 1.742 -2.205 -7.206 1.00 91.25 91 GLY A C 1
ATOM 719 O O . GLY A 1 91 ? 1.802 -1.209 -7.923 1.00 91.25 91 GLY A O 1
ATOM 720 N N . CYS A 1 92 ? 1.746 -2.125 -5.874 1.00 93.50 92 CYS A N 1
ATOM 721 C CA . CYS A 1 92 ? 2.019 -0.871 -5.173 1.00 93.50 92 CYS A CA 1
ATOM 722 C C . CYS A 1 92 ? 3.504 -0.499 -5.256 1.00 93.50 92 CYS A C 1
ATOM 724 O O . CYS A 1 92 ? 4.389 -1.335 -5.066 1.00 93.50 92 CYS A O 1
ATOM 726 N N . PHE A 1 93 ? 3.755 0.789 -5.441 1.00 94.44 93 PHE A N 1
ATOM 727 C CA . PHE A 1 93 ? 5.040 1.448 -5.248 1.00 94.44 93 PHE A CA 1
ATOM 728 C C . PHE A 1 93 ? 4.991 2.219 -3.934 1.00 94.44 93 PHE A C 1
ATOM 730 O O . PHE A 1 93 ? 3.911 2.607 -3.502 1.00 94.44 93 PHE A O 1
ATOM 737 N N . GLY A 1 94 ? 6.135 2.460 -3.298 1.00 94.94 94 GLY A N 1
ATOM 738 C CA . GLY A 1 94 ? 6.183 3.247 -2.070 1.00 94.94 94 GLY A CA 1
ATOM 739 C C . GLY A 1 94 ? 7.575 3.319 -1.462 1.00 94.94 94 GLY A C 1
ATOM 740 O O . GLY A 1 94 ? 8.488 2.594 -1.860 1.00 94.94 94 GLY A O 1
ATOM 741 N N . LYS A 1 95 ? 7.742 4.199 -0.474 1.00 95.50 95 LYS A N 1
ATOM 742 C CA . LYS A 1 95 ? 8.984 4.310 0.295 1.00 95.50 95 LYS A CA 1
ATOM 743 C C . LYS A 1 95 ? 9.050 3.200 1.354 1.00 95.50 95 LYS A C 1
ATOM 745 O O . LYS A 1 95 ? 8.064 2.996 2.066 1.00 95.50 95 LYS A O 1
ATOM 750 N N . PRO A 1 96 ? 10.212 2.547 1.557 1.00 94.50 96 PRO A N 1
ATOM 751 C CA . PRO A 1 96 ? 10.364 1.494 2.567 1.00 94.50 96 PRO A CA 1
ATOM 752 C C . PRO A 1 96 ? 9.927 1.915 3.978 1.00 94.50 96 PRO A C 1
ATOM 754 O O . PRO A 1 96 ? 9.316 1.131 4.700 1.00 94.50 96 PRO A O 1
ATOM 757 N N . ALA A 1 97 ? 10.177 3.176 4.349 1.00 93.88 97 ALA A N 1
ATOM 758 C CA . ALA A 1 97 ? 9.777 3.724 5.643 1.00 93.88 97 ALA A CA 1
ATOM 759 C C . ALA A 1 97 ? 8.254 3.684 5.863 1.00 93.88 97 ALA A C 1
ATOM 761 O O . ALA A 1 97 ? 7.806 3.385 6.966 1.00 93.88 97 ALA A O 1
ATOM 762 N N . GLU A 1 98 ? 7.451 3.937 4.823 1.00 95.38 98 GLU A N 1
ATOM 763 C CA . GLU A 1 98 ? 5.987 3.895 4.921 1.00 95.38 98 GLU A CA 1
ATOM 764 C C . GLU A 1 98 ? 5.461 2.456 4.984 1.00 95.38 98 GLU A C 1
ATOM 766 O O . GLU A 1 98 ? 4.510 2.192 5.714 1.00 95.38 98 GLU A O 1
ATOM 771 N N . PHE A 1 99 ? 6.117 1.496 4.321 1.00 94.69 99 PHE A N 1
ATOM 772 C CA . PHE A 1 99 ? 5.791 0.075 4.497 1.00 94.69 99 PHE A CA 1
ATOM 773 C C . PHE A 1 99 ? 6.053 -0.396 5.937 1.00 94.69 99 PHE A C 1
ATOM 775 O O . PHE A 1 99 ? 5.235 -1.109 6.520 1.00 94.69 99 PHE A O 1
ATOM 782 N N . GLY A 1 100 ? 7.137 0.084 6.556 1.00 95.31 100 GLY A N 1
ATOM 783 C CA . GLY A 1 100 ? 7.419 -0.150 7.975 1.00 95.31 100 GLY A CA 1
ATOM 784 C C . GLY A 1 100 ? 6.301 0.327 8.912 1.00 95.31 100 GLY A C 1
ATOM 785 O O . GLY A 1 100 ? 6.097 -0.270 9.970 1.00 95.31 100 GLY A O 1
ATOM 786 N N . ARG A 1 101 ? 5.516 1.340 8.514 1.00 94.75 101 ARG A N 1
ATOM 787 C CA . ARG A 1 101 ? 4.363 1.817 9.300 1.00 94.75 101 ARG A CA 1
ATOM 788 C C . ARG A 1 101 ? 3.233 0.792 9.345 1.00 94.75 101 ARG A C 1
ATOM 790 O O . ARG A 1 101 ? 2.658 0.610 10.411 1.00 94.75 101 ARG A O 1
ATOM 797 N N . LEU A 1 102 ? 2.966 0.064 8.255 1.00 94.88 102 LEU A N 1
ATOM 798 C CA . LEU A 1 102 ? 1.977 -1.028 8.256 1.00 94.88 102 LEU A CA 1
ATOM 799 C C . LEU A 1 102 ? 2.395 -2.168 9.191 1.00 94.88 102 LEU A C 1
ATOM 801 O O . LEU A 1 102 ? 1.572 -2.675 9.951 1.00 94.88 102 LEU A O 1
ATOM 805 N N . ILE A 1 103 ? 3.680 -2.537 9.174 1.00 95.88 103 ILE A N 1
ATOM 806 C CA . ILE A 1 103 ? 4.226 -3.553 10.086 1.00 95.88 103 ILE A CA 1
ATOM 807 C C . ILE A 1 103 ? 4.064 -3.087 11.537 1.00 95.88 103 ILE A C 1
ATOM 809 O O . ILE A 1 103 ? 3.535 -3.820 12.369 1.00 95.88 103 ILE A O 1
ATOM 813 N N . SER A 1 104 ? 4.470 -1.848 11.830 1.00 96.38 104 SER A N 1
ATOM 814 C CA . SER A 1 104 ? 4.334 -1.253 13.162 1.00 96.38 104 SER A CA 1
ATOM 815 C C . SER A 1 104 ? 2.876 -1.189 13.623 1.00 96.38 104 SER A C 1
ATOM 817 O O . SER A 1 104 ? 2.594 -1.490 14.779 1.00 96.38 104 SER A O 1
ATOM 819 N N . LEU A 1 105 ? 1.932 -0.865 12.736 1.00 97.50 105 LEU A N 1
ATOM 820 C CA . LEU A 1 105 ? 0.505 -0.844 13.054 1.00 97.50 105 LEU A CA 1
ATOM 821 C C . LEU A 1 105 ? -0.001 -2.217 13.514 1.00 97.50 105 LEU A C 1
ATOM 823 O O . LEU A 1 105 ? -0.726 -2.295 14.503 1.00 97.50 105 LEU A O 1
ATOM 827 N N . LEU A 1 106 ? 0.403 -3.296 12.839 1.00 97.00 106 LEU A N 1
ATOM 828 C CA . LEU A 1 106 ? 0.042 -4.658 13.246 1.00 97.00 106 LEU A CA 1
ATOM 829 C C . LEU A 1 106 ? 0.683 -5.042 14.589 1.00 97.00 106 LEU A C 1
ATOM 831 O O . LEU A 1 106 ? 0.009 -5.610 15.442 1.00 97.00 106 LEU A O 1
ATOM 835 N N . LEU A 1 107 ? 1.945 -4.666 14.822 1.00 96.69 107 LEU A N 1
ATOM 836 C CA . LEU A 1 107 ? 2.619 -4.882 16.113 1.00 96.69 107 LEU A CA 1
ATOM 837 C C . LEU A 1 107 ? 1.969 -4.102 17.264 1.00 96.69 107 LEU A C 1
ATOM 839 O O . LEU A 1 107 ? 2.036 -4.520 18.414 1.00 96.69 107 LEU A O 1
ATOM 843 N N . ASN A 1 108 ? 1.337 -2.974 16.952 1.00 97.69 108 ASN A N 1
ATOM 844 C CA . ASN A 1 108 ? 0.650 -2.114 17.905 1.00 97.69 108 ASN A CA 1
ATOM 845 C C . ASN A 1 108 ? -0.863 -2.376 17.936 1.00 97.69 108 ASN A C 1
ATOM 847 O O . ASN A 1 108 ? -1.638 -1.446 18.132 1.00 97.69 108 ASN A O 1
ATOM 851 N N . GLU A 1 109 ? -1.312 -3.615 17.718 1.00 97.69 109 GLU A N 1
ATOM 852 C CA . GLU A 1 109 ? -2.728 -4.000 17.845 1.00 97.69 109 GLU A CA 1
ATOM 853 C C . GLU A 1 109 ? -3.683 -3.144 16.990 1.00 97.69 109 GLU A C 1
ATOM 855 O O . GLU A 1 109 ? -4.826 -2.883 17.370 1.00 97.69 109 GLU A O 1
ATOM 860 N N . GLY A 1 110 ? -3.210 -2.667 15.836 1.00 97.81 110 GLY A N 1
ATOM 861 C CA . GLY A 1 110 ? -4.009 -1.947 14.850 1.00 97.81 110 GLY A CA 1
ATOM 862 C C . GLY A 1 110 ? -4.013 -0.425 14.992 1.00 97.81 110 GLY A C 1
ATOM 863 O O . GLY A 1 110 ? -4.762 0.224 14.259 1.00 97.81 110 GLY A O 1
ATOM 864 N N . ILE A 1 111 ? -3.206 0.155 15.892 1.00 98.19 111 ILE A N 1
ATOM 865 C CA . ILE A 1 111 ? -3.024 1.613 16.010 1.00 98.19 111 ILE A CA 1
ATOM 866 C C . ILE A 1 111 ? -1.667 2.068 15.458 1.00 98.19 111 ILE A C 1
ATOM 868 O O . ILE A 1 111 ? -0.619 1.543 15.826 1.00 98.19 111 ILE A O 1
ATOM 872 N N . ASP A 1 112 ? -1.671 3.090 14.603 1.00 97.00 112 ASP A N 1
ATOM 873 C CA . ASP A 1 112 ? -0.446 3.787 14.207 1.00 97.00 112 ASP A CA 1
ATOM 874 C C . ASP A 1 112 ? -0.053 4.789 15.289 1.00 97.00 112 ASP A C 1
ATOM 876 O O . ASP A 1 112 ? -0.784 5.730 15.590 1.00 97.00 112 ASP A O 1
ATOM 880 N N . LYS A 1 113 ? 1.127 4.602 15.880 1.00 94.56 113 LYS A N 1
ATOM 881 C CA . LYS A 1 113 ? 1.610 5.447 16.983 1.00 94.56 113 LYS A CA 1
ATOM 882 C C . LYS A 1 113 ? 2.005 6.858 16.546 1.00 94.56 113 LYS A C 1
ATOM 884 O O . LYS A 1 113 ? 2.132 7.726 17.400 1.00 94.56 113 LYS A O 1
ATOM 889 N N . VAL A 1 114 ? 2.199 7.087 15.247 1.00 92.06 114 VAL A N 1
ATOM 890 C CA . VAL A 1 114 ? 2.581 8.400 14.710 1.00 92.06 114 VAL A CA 1
ATOM 891 C C . VAL A 1 114 ? 1.353 9.293 14.516 1.00 92.06 114 VAL A C 1
ATOM 893 O O . VAL A 1 114 ? 1.360 10.440 14.946 1.00 92.06 114 VAL A O 1
ATOM 896 N N . THR A 1 115 ? 0.291 8.779 13.890 1.00 94.19 115 THR A N 1
ATOM 897 C CA . THR A 1 115 ? -0.962 9.525 13.650 1.00 94.19 115 THR A CA 1
ATOM 898 C C . THR A 1 115 ? -1.980 9.389 14.780 1.00 94.19 115 THR A C 1
ATOM 900 O O . THR A 1 115 ? -2.895 10.201 14.875 1.00 94.19 115 THR A O 1
ATOM 903 N N . GLY A 1 116 ? -1.869 8.352 15.616 1.00 96.25 116 GLY A N 1
ATOM 904 C CA . GLY A 1 116 ? -2.884 7.983 16.606 1.00 96.25 116 GLY A CA 1
ATOM 905 C C . GLY A 1 116 ? -4.105 7.270 16.010 1.00 96.25 116 GLY A C 1
ATOM 906 O O . GLY A 1 116 ? -5.017 6.903 16.751 1.00 96.25 116 GLY A O 1
ATOM 907 N N . VAL A 1 117 ? -4.142 7.046 14.691 1.00 97.44 117 VAL A N 1
ATOM 908 C CA . VAL A 1 117 ? -5.272 6.399 14.019 1.00 97.44 117 VAL A CA 1
ATOM 909 C C . VAL A 1 117 ? -5.300 4.908 14.335 1.00 97.44 117 VAL A C 1
ATOM 911 O O . VAL A 1 117 ? -4.325 4.184 14.127 1.00 97.44 117 VAL A O 1
ATOM 914 N N . ARG A 1 118 ? -6.462 4.429 14.788 1.00 97.81 118 ARG A N 1
ATOM 915 C CA . ARG A 1 118 ? -6.770 3.002 14.890 1.00 97.81 118 ARG A CA 1
ATOM 916 C C . ARG A 1 118 ? -7.405 2.521 13.590 1.00 97.81 118 ARG A C 1
ATOM 918 O O . ARG A 1 118 ? -8.571 2.806 13.335 1.00 97.81 118 ARG A O 1
ATOM 925 N N . LEU A 1 119 ? -6.643 1.772 12.800 1.00 97.88 119 LEU A N 1
ATOM 926 C CA . LEU A 1 119 ? -7.118 1.191 11.546 1.00 97.88 119 LEU A CA 1
ATOM 927 C C . LEU A 1 119 ? -7.842 -0.140 11.763 1.00 97.88 119 LEU A C 1
ATOM 929 O O . LEU A 1 119 ? -8.836 -0.429 11.106 1.00 97.88 119 LEU A O 1
ATOM 933 N N . LEU A 1 120 ? -7.338 -0.950 12.696 1.00 97.88 120 LEU A N 1
ATOM 934 C CA . LEU A 1 120 ? -7.885 -2.262 13.029 1.00 97.88 120 LEU A CA 1
ATOM 935 C C . LEU A 1 120 ? -8.165 -2.346 14.533 1.00 97.88 120 LEU A C 1
ATOM 937 O O . LEU A 1 120 ? -7.482 -1.728 15.357 1.00 97.88 120 LEU A O 1
ATOM 941 N N . LYS A 1 121 ? -9.188 -3.118 14.905 1.00 98.19 121 LYS A N 1
ATOM 942 C CA . LYS A 1 121 ? -9.425 -3.465 16.310 1.00 98.19 121 LYS A CA 1
ATOM 943 C C . LYS A 1 121 ? -8.376 -4.491 16.776 1.00 98.19 121 LYS A C 1
ATOM 945 O O . LYS A 1 121 ? -7.934 -5.287 15.941 1.00 98.19 121 LYS A O 1
ATOM 950 N N . PRO A 1 122 ? -8.009 -4.524 18.070 1.00 97.75 122 PRO A N 1
ATOM 951 C CA . PRO A 1 122 ? -7.047 -5.498 18.588 1.00 97.75 122 PRO A CA 1
ATOM 952 C C . PRO A 1 122 ? -7.432 -6.949 18.268 1.00 97.75 122 PRO A C 1
ATOM 954 O O . PRO A 1 122 ? -6.590 -7.728 17.827 1.00 97.75 122 PRO A O 1
ATOM 957 N N . GLU A 1 123 ? -8.719 -7.295 18.368 1.00 97.56 123 GLU A N 1
ATOM 958 C CA . GLU A 1 123 ? -9.213 -8.653 18.104 1.00 97.56 123 GLU A CA 1
ATOM 959 C C . GLU A 1 123 ? -9.080 -9.023 16.618 1.00 97.56 123 GLU A C 1
ATOM 961 O O . GLU A 1 123 ? -8.794 -10.169 16.271 1.00 97.56 123 GLU A O 1
ATOM 966 N N . THR A 1 124 ? -9.230 -8.042 15.720 1.00 97.12 124 THR A N 1
ATOM 967 C CA . THR A 1 124 ? -8.994 -8.234 14.281 1.00 97.12 124 THR A CA 1
ATOM 968 C C . THR A 1 124 ? -7.524 -8.535 14.004 1.00 97.12 124 THR A C 1
ATOM 970 O O . THR A 1 124 ? -7.226 -9.421 13.209 1.00 97.12 124 THR A O 1
ATOM 973 N N . VAL A 1 125 ? -6.606 -7.837 14.679 1.00 97.50 125 VAL A N 1
ATOM 974 C CA . VAL A 1 125 ? -5.163 -8.080 14.548 1.00 97.50 125 VAL A CA 1
ATOM 975 C C . VAL A 1 125 ? -4.781 -9.449 15.105 1.00 97.50 125 VAL A C 1
ATOM 977 O O . VAL A 1 125 ? -4.048 -10.186 14.453 1.00 97.50 125 VAL A O 1
ATOM 980 N N . GLN A 1 126 ? -5.329 -9.843 16.254 1.00 96.12 126 GLN A N 1
ATOM 981 C CA . GLN A 1 126 ? -5.112 -11.177 16.816 1.00 96.12 126 GLN A CA 1
ATOM 982 C C . GLN A 1 126 ? -5.558 -12.292 15.853 1.00 96.12 126 GLN A C 1
ATOM 984 O O . GLN A 1 126 ? -4.867 -13.305 15.703 1.00 96.12 126 GLN A O 1
ATOM 989 N N . GLY A 1 127 ? -6.672 -12.084 15.145 1.00 95.69 127 GLY A N 1
ATOM 990 C CA . GLY A 1 127 ? -7.162 -13.005 14.119 1.00 95.69 127 GLY A CA 1
ATOM 991 C C . GLY A 1 127 ? -6.159 -13.263 12.988 1.00 95.69 127 GLY A C 1
ATOM 992 O O . GLY A 1 127 ? -6.087 -14.385 12.495 1.00 95.69 127 GLY A O 1
ATOM 993 N N . VAL A 1 128 ? -5.327 -12.277 12.624 1.00 92.69 128 VAL A N 1
ATOM 994 C CA . VAL A 1 128 ? -4.286 -12.422 11.583 1.00 92.69 128 VAL A CA 1
ATOM 995 C C . VAL A 1 128 ? -3.196 -13.421 11.992 1.00 92.69 128 VAL A C 1
ATOM 997 O O . VAL A 1 128 ? -2.625 -14.093 11.136 1.00 92.69 128 VAL A O 1
ATOM 1000 N N . TYR A 1 129 ? -2.909 -13.545 13.290 1.00 91.81 129 TYR A N 1
ATOM 1001 C CA . TYR A 1 129 ? -1.839 -14.406 13.812 1.00 91.81 129 TYR A CA 1
ATOM 1002 C C . TYR A 1 129 ? -2.311 -15.800 14.240 1.00 91.8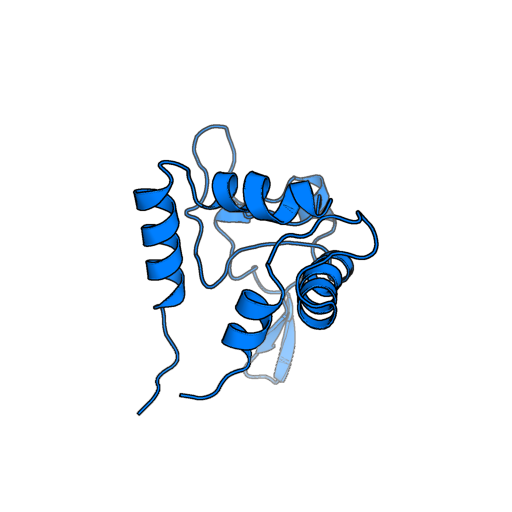1 129 TYR A C 1
ATOM 1004 O O . TYR A 1 129 ? -1.490 -16.654 14.586 1.00 91.81 129 TYR A O 1
ATOM 1012 N N . THR A 1 130 ? -3.620 -16.044 14.235 1.00 91.06 130 THR A N 1
ATOM 1013 C CA . THR A 1 130 ? -4.191 -17.312 14.691 1.00 91.06 130 THR A CA 1
ATOM 1014 C C . THR A 1 130 ? -4.025 -18.385 13.613 1.00 91.06 130 THR A C 1
ATOM 1016 O O . THR A 1 130 ? -4.361 -18.168 12.451 1.00 91.06 130 THR A O 1
ATOM 1019 N N . ARG A 1 131 ? -3.489 -19.555 13.986 1.00 75.88 131 ARG A N 1
ATOM 1020 C CA . ARG A 1 131 ? -3.402 -20.719 13.088 1.00 75.88 131 ARG A CA 1
ATOM 1021 C C . ARG A 1 131 ? -4.718 -21.497 13.130 1.00 75.88 131 ARG A C 1
ATOM 1023 O O . ARG A 1 131 ? -5.217 -21.765 14.221 1.00 75.88 131 ARG A O 1
ATOM 1030 N N . PHE A 1 132 ? -5.234 -21.846 11.955 1.00 65.50 132 PHE A N 1
ATOM 1031 C CA . PHE A 1 132 ? -6.389 -22.726 11.759 1.00 65.50 132 PHE A CA 1
ATOM 1032 C C . PHE A 1 132 ? -5.939 -24.150 11.433 1.00 65.50 132 PHE A C 1
ATOM 1034 O O . PHE A 1 132 ? -4.860 -24.290 10.807 1.00 65.50 132 PHE A O 1
#

InterPro domains:
  IPR001466 Beta-lactamase-related [PF00144] (7-111)
  IPR012338 Beta-lactamase/transpeptidase-like [G3DSA:3.40.710.10] (1-131)
  IPR012338 Beta-lactamase/transpeptidase-like [SSF56601] (2-130)
  IPR050789 Diverse Enz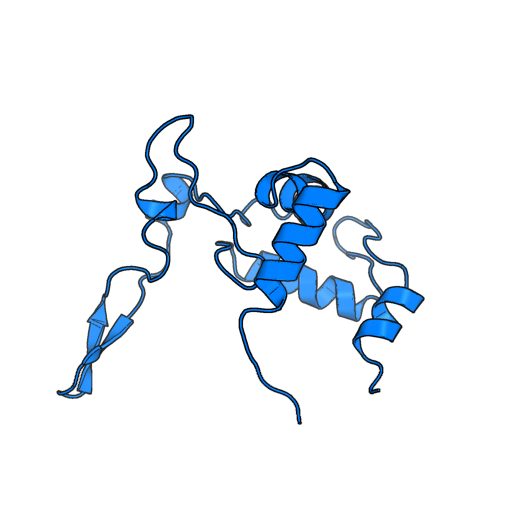ymatic Activities [PTHR43283] (2-130)

Secondary structure (DSSP, 8-state):
----STHHHHHHHHHHHHHSS-HHHHHIIIIITTTT--S-BSS--HHHHHTPPPEEEE-TTS-EEEE--S-HHHHH--STT-PPPP-SSS--B--HHHHHHHHHHHHTTTB-TTT--B-S-HHHHHHHH---

Radius of gyration: 17.24 Å; chains: 1; bounding box: 45×41×38 Å

Sequence (132 aa):
MFQYGISMDWVGVMIERVSGKSLDEYFKNNVFQPLGMNSVTFHPSEEAKANMAYMHRRSADEKLATTDHFYRRPLLAYGEGNKAPCAGGHGCFGKPAEFGRLISLLLNEGIDKVTGVRLLKPETVQGVYTRF